Protein AF-A0A8B0SRG0-F1 (afdb_monomer_lite)

pLDDT: mean 77.58, std 8.37, range [49.16, 88.12]

Radius of gyration: 12.12 Å; chains: 1; bounding box: 28×23×28 Å

Structure (mmCIF, N/CA/C/O backbone):
data_AF-A0A8B0SRG0-F1
#
_entry.id   AF-A0A8B0SRG0-F1
#
loop_
_atom_site.group_PDB
_atom_site.id
_atom_site.type_symbol
_atom_site.label_atom_id
_atom_site.label_alt_id
_atom_site.label_comp_id
_atom_site.label_asym_id
_atom_site.label_entity_id
_atom_site.label_seq_id
_atom_site.pdbx_PDB_ins_code
_atom_site.Cartn_x
_atom_site.Cartn_y
_atom_site.Cartn_z
_atom_site.occupancy
_atom_site.B_iso_or_equiv
_atom_site.auth_seq_id
_atom_site.auth_comp_id
_atom_site.auth_asym_id
_atom_site.auth_atom_id
_atom_site.pdbx_PDB_model_num
ATOM 1 N N . MET A 1 1 ? 9.353 4.921 7.485 1.00 70.50 1 MET A N 1
ATOM 2 C CA . MET A 1 1 ? 8.181 4.042 7.668 1.00 70.50 1 MET A CA 1
ATOM 3 C C . MET A 1 1 ? 7.061 4.934 8.147 1.00 70.50 1 MET A C 1
ATOM 5 O O . MET A 1 1 ? 7.259 5.643 9.123 1.00 70.50 1 MET A O 1
ATOM 9 N N . PHE A 1 2 ? 5.990 5.018 7.377 1.00 79.12 2 PHE A N 1
ATOM 10 C CA . PHE A 1 2 ? 4.884 5.927 7.622 1.00 79.12 2 PHE A CA 1
ATOM 11 C C . PHE A 1 2 ? 3.668 5.094 7.996 1.00 79.12 2 PHE A C 1
ATOM 13 O O . PHE A 1 2 ? 3.288 4.201 7.242 1.00 79.12 2 PHE A O 1
ATOM 20 N N . THR A 1 3 ? 3.100 5.356 9.164 1.00 77.94 3 THR A N 1
ATOM 21 C CA . THR A 1 3 ? 1.985 4.580 9.699 1.00 77.94 3 THR A CA 1
ATOM 22 C C . THR A 1 3 ? 0.797 5.510 9.846 1.00 77.94 3 THR A C 1
ATOM 24 O O . THR A 1 3 ? 0.836 6.452 10.634 1.00 77.94 3 THR A O 1
ATOM 27 N N . CYS A 1 4 ? -0.247 5.249 9.070 1.00 77.12 4 CYS A N 1
ATOM 28 C CA . CYS A 1 4 ? -1.565 5.825 9.264 1.00 77.12 4 CYS A CA 1
ATOM 29 C C . CYS A 1 4 ? -2.467 4.817 9.973 1.00 77.12 4 CYS A C 1
ATOM 31 O O . CYS A 1 4 ? -2.201 3.618 9.990 1.00 77.12 4 CYS A O 1
ATOM 33 N N . GLU A 1 5 ? -3.593 5.306 10.480 1.00 80.50 5 GLU A N 1
ATOM 34 C CA . GLU A 1 5 ? -4.659 4.489 11.078 1.00 80.50 5 GLU A CA 1
ATOM 35 C C . GLU A 1 5 ? -5.225 3.428 10.108 1.00 80.50 5 GLU A C 1
ATOM 37 O O . GLU A 1 5 ? -5.750 2.395 10.516 1.00 80.50 5 GLU A O 1
ATOM 42 N N . TRP A 1 6 ? -5.054 3.657 8.805 1.00 76.12 6 TRP A N 1
ATOM 43 C CA . TRP A 1 6 ? -5.681 2.895 7.728 1.00 76.12 6 TRP A CA 1
ATOM 44 C C . TRP A 1 6 ? -4.701 2.049 6.902 1.00 76.12 6 TRP A C 1
ATOM 46 O O . TRP A 1 6 ? -5.094 1.058 6.286 1.00 76.12 6 TRP A O 1
ATOM 56 N N . PHE A 1 7 ? -3.427 2.445 6.861 1.00 78.25 7 PHE A N 1
ATOM 57 C CA . PH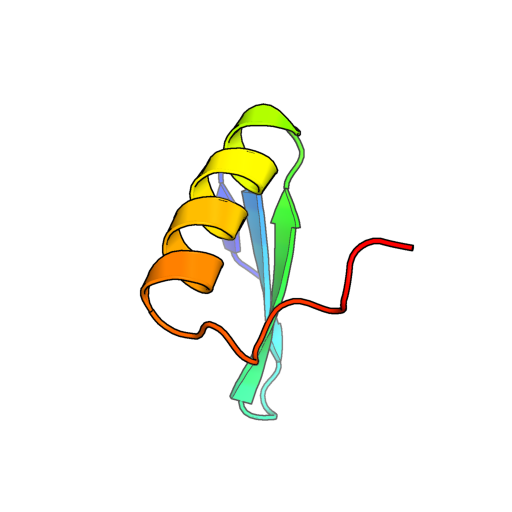E A 1 7 ? -2.386 1.771 6.089 1.00 78.25 7 PHE A CA 1
ATOM 58 C C . PHE A 1 7 ? -0.995 2.119 6.616 1.00 78.25 7 PHE A C 1
ATOM 60 O O . PHE A 1 7 ? -0.764 3.183 7.189 1.00 78.25 7 PHE A O 1
ATOM 67 N N . THR A 1 8 ? -0.040 1.232 6.370 1.00 82.94 8 THR A N 1
ATOM 68 C CA . THR A 1 8 ? 1.376 1.451 6.671 1.00 82.94 8 THR A CA 1
ATOM 69 C C . THR A 1 8 ? 2.176 1.427 5.380 1.00 82.94 8 THR A C 1
ATOM 71 O O . THR A 1 8 ? 2.147 0.439 4.652 1.00 82.94 8 THR A O 1
ATOM 74 N N . ILE A 1 9 ? 2.921 2.495 5.104 1.00 86.44 9 ILE A N 1
ATOM 75 C CA . ILE A 1 9 ? 3.852 2.576 3.977 1.00 86.44 9 ILE A CA 1
ATOM 76 C C . ILE A 1 9 ? 5.274 2.380 4.488 1.00 86.44 9 ILE A C 1
ATOM 78 O O . ILE A 1 9 ? 5.826 3.184 5.249 1.00 86.44 9 ILE A O 1
ATOM 82 N N . LYS A 1 10 ? 5.918 1.327 4.003 1.00 88.12 10 LYS A N 1
ATOM 83 C CA . LYS A 1 10 ? 7.348 1.109 4.161 1.00 88.12 10 LYS A CA 1
ATOM 84 C C . LYS A 1 10 ? 8.041 1.473 2.854 1.00 88.12 10 LYS A C 1
ATOM 86 O O . LYS A 1 10 ? 8.073 0.678 1.922 1.00 88.12 10 LYS A O 1
ATOM 91 N N . SER A 1 11 ? 8.574 2.691 2.791 1.00 84.94 11 SER A N 1
ATOM 92 C CA . SER A 1 11 ? 9.446 3.129 1.704 1.00 84.94 11 SER A CA 1
ATOM 93 C C . SER A 1 11 ? 10.847 2.544 1.880 1.00 84.94 11 SER A C 1
ATOM 95 O O . SER A 1 11 ? 11.408 2.546 2.978 1.00 84.94 11 SER A O 1
ATOM 97 N N . PHE A 1 12 ? 11.402 2.026 0.790 1.00 83.56 12 PHE A N 1
ATOM 98 C CA . PHE A 1 12 ? 12.759 1.510 0.710 1.00 83.56 12 PHE A CA 1
ATOM 99 C C . PHE A 1 12 ? 13.586 2.459 -0.151 1.00 83.56 12 PHE A C 1
ATOM 101 O O . PHE A 1 12 ? 13.114 2.992 -1.152 1.00 83.56 12 PHE A O 1
ATOM 108 N N . TRP A 1 13 ? 14.857 2.629 0.198 1.00 81.69 13 TRP A N 1
ATOM 109 C CA . TRP A 1 13 ? 15.777 3.496 -0.545 1.00 81.69 13 TRP A CA 1
ATOM 110 C C . TRP A 1 13 ? 15.991 3.091 -2.011 1.00 81.69 13 TRP A C 1
ATOM 112 O O . TRP A 1 13 ? 16.470 3.892 -2.801 1.00 81.69 13 TRP A O 1
ATOM 122 N N . LYS A 1 14 ? 15.573 1.881 -2.401 1.00 85.50 14 LYS A N 1
ATOM 123 C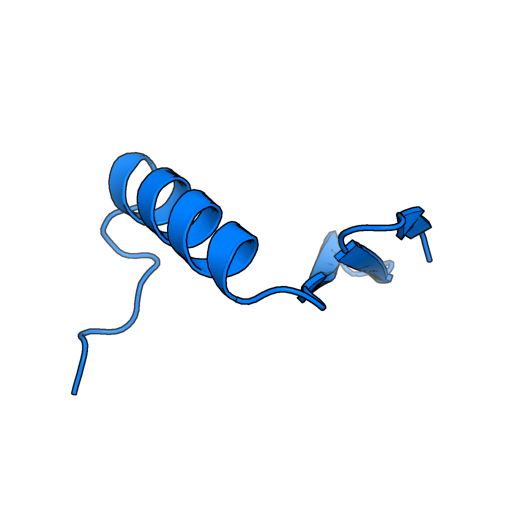 CA . LYS A 1 14 ? 15.572 1.401 -3.792 1.00 85.50 14 LYS A CA 1
ATOM 124 C C . LYS A 1 14 ? 14.477 2.029 -4.673 1.00 85.50 14 LYS A C 1
ATOM 126 O O . LYS A 1 14 ? 14.311 1.606 -5.808 1.00 85.50 14 LYS A O 1
ATOM 131 N N . GLY A 1 15 ? 13.698 2.981 -4.152 1.00 81.31 15 GLY A N 1
ATOM 132 C CA . GLY A 1 15 ? 12.562 3.587 -4.858 1.00 81.31 15 GLY A CA 1
ATOM 133 C C . GLY A 1 15 ? 11.288 2.735 -4.831 1.00 81.31 15 GLY A C 1
ATOM 134 O O . GLY A 1 15 ? 10.250 3.162 -5.320 1.00 81.31 15 GLY A O 1
ATOM 135 N N . SER A 1 16 ? 11.339 1.546 -4.226 1.00 82.19 16 SER A N 1
ATOM 136 C CA . SER A 1 16 ? 10.169 0.700 -3.992 1.00 82.19 16 SER A CA 1
ATOM 137 C C . SER A 1 16 ? 9.532 1.030 -2.646 1.00 82.19 16 SER A C 1
ATOM 139 O O . SER A 1 16 ? 10.223 1.327 -1.670 1.00 82.19 16 SER A O 1
ATOM 141 N N . ALA A 1 17 ? 8.212 0.921 -2.561 1.00 84.56 17 ALA A N 1
ATOM 142 C CA . ALA A 1 17 ? 7.490 1.028 -1.305 1.00 84.56 17 ALA A CA 1
ATOM 143 C C . ALA A 1 17 ? 6.512 -0.136 -1.176 1.00 84.56 17 ALA A C 1
ATOM 145 O O . ALA A 1 17 ? 5.814 -0.475 -2.127 1.00 84.56 17 ALA A O 1
ATOM 146 N N . HIS A 1 18 ? 6.462 -0.735 0.009 1.00 86.06 18 HIS A N 1
ATOM 147 C CA . HIS A 1 18 ? 5.418 -1.689 0.353 1.00 86.06 18 HIS A CA 1
ATOM 148 C C . HIS A 1 18 ? 4.337 -0.958 1.133 1.00 86.06 18 HIS A C 1
ATOM 150 O O . HIS A 1 18 ? 4.639 -0.287 2.122 1.00 86.06 18 HIS A O 1
ATOM 156 N N . VAL A 1 19 ? 3.090 -1.100 0.696 1.00 82.75 19 VAL A N 1
ATOM 157 C CA . VAL A 1 19 ? 1.930 -0.578 1.415 1.00 82.75 19 VAL A CA 1
ATOM 158 C C . VAL A 1 19 ? 1.162 -1.756 1.993 1.00 82.75 19 VAL A C 1
ATOM 160 O O . VAL A 1 19 ? 0.716 -2.633 1.258 1.00 82.75 19 VAL A O 1
ATOM 163 N N . THR A 1 20 ? 1.038 -1.794 3.314 1.00 81.88 20 THR A N 1
ATOM 164 C CA . THR A 1 20 ? 0.254 -2.798 4.033 1.00 81.88 20 THR A CA 1
ATOM 165 C C . THR A 1 20 ? -1.035 -2.150 4.508 1.00 81.88 20 THR A C 1
ATOM 167 O O . THR A 1 20 ? -1.004 -1.198 5.289 1.00 81.88 20 THR A O 1
ATOM 170 N N . PHE A 1 21 ? -2.167 -2.667 4.045 1.00 80.81 21 PHE A N 1
ATOM 171 C CA . PHE A 1 21 ? -3.491 -2.218 4.460 1.00 80.81 21 PHE A CA 1
ATOM 172 C C . PHE A 1 21 ? -4.014 -3.121 5.573 1.00 80.81 21 PHE A C 1
ATOM 174 O O . PHE A 1 21 ? -3.937 -4.343 5.473 1.00 80.81 21 PHE A O 1
ATOM 181 N N . THR A 1 22 ? -4.548 -2.521 6.632 1.00 76.69 22 THR A N 1
ATOM 182 C CA . THR A 1 22 ? -5.182 -3.245 7.746 1.00 76.69 22 THR A CA 1
ATOM 183 C C . THR A 1 22 ? -6.664 -3.518 7.499 1.00 76.69 22 THR A C 1
ATOM 185 O O . THR A 1 22 ? -7.222 -4.408 8.134 1.00 76.69 22 THR A O 1
ATOM 188 N N . ARG A 1 23 ? -7.307 -2.783 6.578 1.00 78.19 23 ARG A N 1
ATOM 189 C CA . ARG A 1 23 ? -8.710 -2.989 6.192 1.00 78.19 23 ARG A CA 1
ATOM 190 C C . ARG A 1 23 ? -8.837 -3.422 4.727 1.00 78.19 23 ARG A C 1
ATOM 192 O O . ARG A 1 23 ? -8.302 -2.722 3.864 1.00 78.19 23 ARG A O 1
ATOM 199 N N . PRO A 1 24 ? -9.573 -4.507 4.433 1.00 74.88 24 PRO A N 1
ATOM 200 C CA . PRO A 1 24 ? -9.769 -4.993 3.068 1.00 74.88 24 PRO A CA 1
ATOM 201 C C . PRO A 1 24 ? -10.576 -4.016 2.200 1.00 74.88 24 PRO A C 1
ATOM 203 O O . PRO A 1 24 ? -10.274 -3.882 1.020 1.00 74.88 24 PRO A O 1
ATOM 206 N N . ASP A 1 25 ? -11.506 -3.243 2.772 1.00 79.38 25 ASP A N 1
ATOM 207 C CA . ASP A 1 25 ? -12.304 -2.251 2.027 1.00 79.38 25 ASP A CA 1
ATOM 208 C C . ASP A 1 25 ? -11.451 -1.182 1.323 1.00 79.38 25 ASP A C 1
ATOM 210 O O . ASP A 1 25 ? -11.815 -0.654 0.273 1.00 79.38 25 ASP A O 1
ATOM 214 N N . LEU A 1 26 ? -10.297 -0.840 1.905 1.00 79.00 26 LEU A N 1
ATOM 215 C CA . LEU A 1 26 ? -9.368 0.129 1.322 1.00 79.00 26 LEU A CA 1
ATOM 216 C C . LEU A 1 26 ? -8.483 -0.497 0.245 1.00 79.00 26 LEU A C 1
ATOM 218 O O . LEU A 1 26 ? 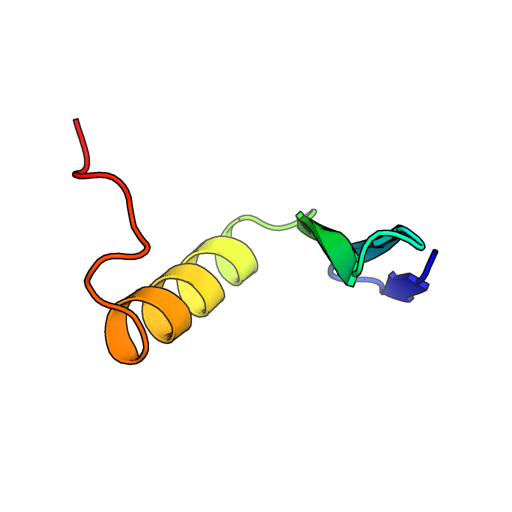-8.085 0.200 -0.688 1.00 79.00 26 LEU A O 1
ATOM 222 N N . VAL A 1 27 ? -8.199 -1.798 0.367 1.00 80.06 27 VAL A N 1
ATOM 223 C CA . VAL A 1 27 ? -7.497 -2.563 -0.668 1.00 80.06 27 VAL A CA 1
ATOM 224 C C . VAL A 1 27 ? -8.344 -2.598 -1.926 1.00 80.06 27 VAL A C 1
ATOM 226 O O . VAL A 1 27 ? -7.819 -2.289 -2.988 1.00 80.06 27 VAL A O 1
ATOM 229 N N . ASP A 1 28 ? -9.641 -2.887 -1.805 1.00 82.62 28 ASP A N 1
ATOM 230 C CA . ASP A 1 28 ? -10.552 -2.973 -2.949 1.00 82.62 28 ASP A CA 1
ATOM 231 C C . ASP A 1 28 ? -10.623 -1.643 -3.715 1.00 82.62 28 ASP A C 1
ATOM 233 O O . ASP A 1 28 ? -10.351 -1.602 -4.913 1.00 82.62 28 ASP A O 1
ATOM 237 N N . LYS A 1 29 ? -10.815 -0.519 -3.008 1.00 83.75 29 LYS A N 1
ATOM 238 C CA . LYS A 1 29 ? -10.825 0.816 -3.635 1.00 83.75 29 LYS A CA 1
ATOM 239 C C . LYS A 1 29 ? -9.520 1.169 -4.342 1.00 83.75 29 LYS A C 1
ATOM 241 O O . LYS A 1 29 ? -9.532 1.789 -5.403 1.00 83.75 29 LYS A O 1
ATOM 246 N N . ILE A 1 30 ? -8.378 0.831 -3.747 1.00 81.69 30 ILE A N 1
ATOM 247 C CA . ILE A 1 30 ? -7.081 1.086 -4.382 1.00 81.69 30 ILE A CA 1
ATOM 248 C C . ILE A 1 30 ? -6.884 0.163 -5.572 1.00 81.69 30 ILE A C 1
ATOM 250 O O . ILE A 1 30 ? -6.377 0.613 -6.594 1.00 81.69 30 ILE A O 1
ATOM 254 N N . ASN A 1 31 ? -7.323 -1.085 -5.468 1.00 80.25 31 ASN A N 1
ATOM 255 C CA . ASN A 1 31 ? -7.302 -2.032 -6.564 1.00 80.25 31 ASN A CA 1
ATOM 256 C C . ASN A 1 31 ? -8.139 -1.520 -7.745 1.00 80.25 31 ASN A C 1
ATOM 258 O O . ASN A 1 31 ? -7.664 -1.569 -8.872 1.00 80.25 31 ASN A O 1
ATOM 262 N N . GLU A 1 32 ? -9.315 -0.930 -7.504 1.00 83.25 32 GLU A N 1
ATOM 263 C CA . GLU A 1 32 ? -10.127 -0.276 -8.542 1.00 83.25 32 GLU A CA 1
ATOM 264 C C . GLU A 1 32 ? -9.412 0.926 -9.186 1.00 83.25 32 GLU A C 1
ATOM 266 O O . GLU A 1 32 ? -9.403 1.070 -10.411 1.00 83.25 32 GLU A O 1
ATOM 271 N N . ILE A 1 33 ? -8.76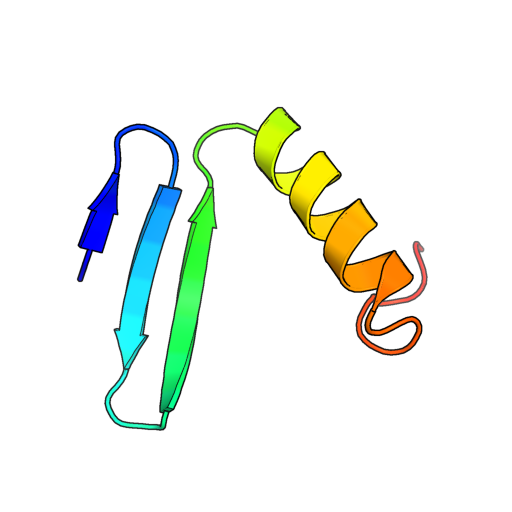2 1.780 -8.386 1.00 85.19 33 ILE A N 1
ATOM 272 C CA . ILE A 1 33 ? -7.987 2.923 -8.904 1.00 85.19 33 ILE A CA 1
ATOM 273 C C . ILE A 1 33 ? -6.795 2.434 -9.736 1.00 85.19 33 ILE A C 1
ATOM 275 O O . ILE A 1 33 ? -6.527 2.968 -10.814 1.00 85.19 33 ILE A O 1
ATOM 279 N N . VAL A 1 34 ? -6.080 1.417 -9.255 1.00 81.25 34 VAL A N 1
ATOM 280 C CA . VAL A 1 34 ? -4.947 0.814 -9.963 1.00 81.25 34 VAL A CA 1
ATOM 281 C C . VAL A 1 34 ? -5.427 0.145 -11.247 1.00 81.25 34 VAL A C 1
ATOM 283 O O . VAL A 1 34 ? -4.837 0.414 -12.285 1.00 81.25 34 VAL A O 1
ATOM 286 N N . ALA A 1 35 ? -6.531 -0.606 -11.224 1.00 80.81 35 ALA A N 1
ATOM 287 C CA . ALA A 1 35 ? -7.148 -1.196 -12.415 1.00 80.81 35 ALA A CA 1
ATOM 288 C C . ALA A 1 35 ? -7.505 -0.132 -13.462 1.00 80.81 35 ALA A C 1
ATOM 290 O O . ALA A 1 35 ? -7.290 -0.325 -14.656 1.00 80.81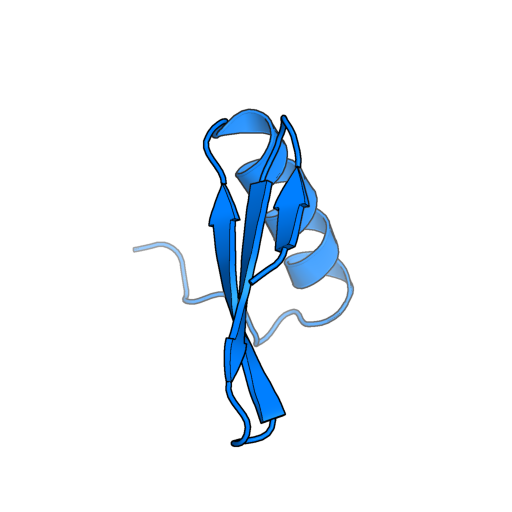 35 ALA A O 1
ATOM 291 N N . SER A 1 36 ? -8.033 1.010 -13.011 1.00 81.12 36 SER A N 1
ATOM 292 C CA . SER A 1 36 ? -8.438 2.109 -13.888 1.00 81.12 36 SER A CA 1
ATOM 293 C C . SER A 1 36 ? -7.249 2.822 -14.543 1.00 81.12 36 SER A C 1
ATOM 295 O O . SER A 1 36 ? -7.353 3.264 -15.688 1.00 81.12 36 SER A O 1
ATOM 297 N N . ARG A 1 37 ? -6.123 2.970 -13.834 1.00 79.88 37 ARG A N 1
ATOM 298 C CA . ARG A 1 37 ? -4.950 3.723 -14.324 1.00 79.88 37 ARG A CA 1
ATOM 299 C C . ARG A 1 37 ? -3.887 2.835 -14.964 1.00 79.88 37 ARG A C 1
ATOM 301 O O . ARG A 1 37 ? -3.169 3.302 -15.843 1.00 79.88 37 ARG A O 1
ATOM 308 N N . TYR A 1 38 ? -3.808 1.581 -14.541 1.00 73.25 38 TYR A N 1
ATOM 309 C CA . TYR A 1 38 ? -2.845 0.580 -14.978 1.00 73.25 38 TYR A CA 1
ATOM 310 C C . TYR A 1 38 ? -3.554 -0.773 -15.156 1.00 73.25 38 TYR A C 1
ATOM 312 O O . TYR A 1 38 ? -3.460 -1.640 -14.286 1.00 73.25 38 TYR A O 1
ATOM 320 N N . PRO A 1 39 ? -4.255 -0.980 -16.283 1.00 66.31 39 PRO A N 1
ATOM 321 C CA . PRO A 1 39 ? -4.999 -2.216 -16.532 1.00 66.31 39 PRO A CA 1
ATOM 322 C C . PRO A 1 39 ? -4.111 -3.476 -16.566 1.00 66.31 39 PRO A C 1
ATOM 324 O O . PRO A 1 39 ? -4.591 -4.557 -16.250 1.00 66.31 39 PRO A O 1
ATOM 327 N N . ASP A 1 40 ? -2.817 -3.333 -16.872 1.00 68.19 40 ASP A N 1
ATOM 328 C CA . ASP A 1 40 ? -1.813 -4.415 -16.881 1.00 68.19 40 ASP A CA 1
ATOM 329 C C . ASP A 1 40 ? -1.152 -4.675 -15.512 1.00 68.19 40 ASP A C 1
ATOM 331 O O . ASP A 1 40 ? -0.365 -5.607 -15.360 1.00 68.19 40 ASP A O 1
ATOM 335 N N . ALA A 1 41 ? -1.416 -3.841 -14.500 1.00 68.50 41 ALA A N 1
ATOM 336 C CA . ALA A 1 41 ? -0.758 -3.964 -13.196 1.00 68.50 41 ALA A CA 1
ATOM 337 C C . ALA A 1 41 ? -1.417 -4.997 -12.274 1.00 68.50 41 ALA A C 1
ATOM 339 O O . ALA A 1 41 ? -0.827 -5.365 -11.255 1.00 68.50 41 ALA A O 1
ATOM 340 N N . LEU A 1 42 ? -2.630 -5.450 -12.600 1.00 65.81 42 LEU A N 1
ATOM 341 C CA . LEU A 1 42 ? -3.326 -6.457 -11.810 1.00 65.81 42 LEU A CA 1
ATOM 342 C C . LEU A 1 42 ? -3.108 -7.847 -12.409 1.00 65.81 42 LEU A C 1
ATOM 344 O O . LEU A 1 42 ? -3.382 -8.039 -13.594 1.00 65.81 42 LEU A O 1
ATOM 348 N N . PRO A 1 43 ? -2.648 -8.835 -11.616 1.00 63.16 43 PRO A N 1
ATOM 349 C CA . PRO A 1 43 ? -2.605 -10.210 -12.085 1.00 63.16 43 PRO A CA 1
ATOM 350 C C . PRO A 1 43 ? -4.026 -10.663 -12.435 1.00 63.16 43 PRO A C 1
ATOM 352 O O . PRO A 1 43 ? -4.988 -10.328 -11.738 1.00 63.16 43 PRO A O 1
ATOM 355 N N . SER A 1 44 ? -4.161 -11.428 -13.518 1.00 58.12 44 SER A N 1
ATOM 356 C CA . SER A 1 44 ? -5.424 -12.057 -13.897 1.00 58.12 44 SER A CA 1
ATOM 357 C C . SER A 1 44 ? -5.970 -12.845 -12.704 1.00 58.12 44 SER A C 1
ATOM 359 O O . SER A 1 44 ? -5.280 -13.697 -12.144 1.00 58.12 44 SER A O 1
ATOM 361 N N . ARG A 1 45 ? -7.196 -12.520 -12.275 1.00 55.84 45 ARG A N 1
ATOM 362 C CA . ARG A 1 45 ? -7.866 -13.206 -11.164 1.00 55.84 45 ARG A CA 1
ATOM 363 C C . ARG A 1 45 ? -8.055 -14.681 -11.543 1.00 55.84 45 ARG A C 1
ATOM 365 O O . ARG A 1 45 ? -8.883 -14.970 -12.404 1.00 55.84 45 ARG A O 1
ATOM 372 N N . VAL A 1 46 ? -7.241 -15.55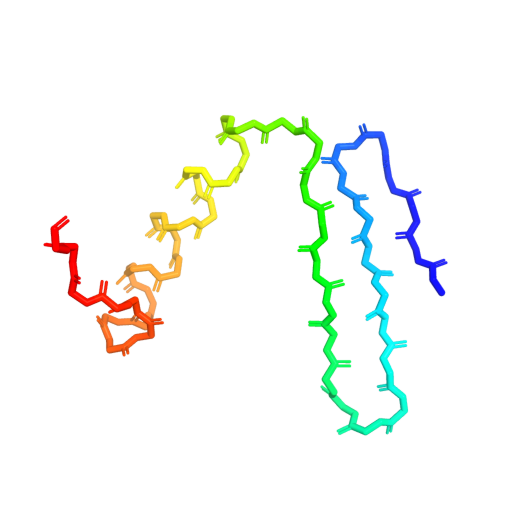8 -10.947 1.00 49.16 46 VAL A N 1
ATOM 373 C CA . VAL A 1 46 ? -7.364 -17.027 -11.008 1.00 49.16 46 VAL A CA 1
ATOM 374 C C . VAL A 1 46 ? -8.455 -17.535 -10.080 1.00 49.16 46 VAL A C 1
ATOM 376 O O . VAL A 1 46 ? -8.719 -16.859 -9.058 1.00 49.16 46 VAL A O 1
#

InterPro domains:
  IPR031339 Domain of unknown function DUF4942 [PF13708] (5-40)

Sequence (46 aa):
MFTCEWFTIKSFWKGSAHVTFTRPDLVDKINEIVASRYPDALPSRV

Organism: Klebsiella pneumoniae (NCBI:txid573)

Foldseek 3Di:
DDDDPAWDWDDDPVRDIDIGGPDVVVVVVVVVVCCVVPVPPDDDDD

Secondary structure (DSSP, 8-state):
-EE-SSEEEEE-TTS-EEEEES-HHHHHHHHHHHHHH-TTSSPP--